Protein AF-A0A660PSA1-F1 (afdb_monomer_lite)

Structure (mmCIF, N/CA/C/O backbone):
data_AF-A0A660PSA1-F1
#
_entry.id   AF-A0A660PSA1-F1
#
loop_
_atom_site.group_PDB
_atom_site.id
_atom_site.type_symbol
_atom_site.label_atom_id
_atom_site.label_alt_id
_atom_site.label_comp_id
_atom_site.label_asym_id
_atom_site.label_entity_id
_atom_site.label_seq_id
_atom_site.pdbx_PDB_ins_code
_atom_site.Cartn_x
_atom_site.Cartn_y
_atom_site.Cartn_z
_atom_site.occupancy
_atom_site.B_iso_or_equiv
_atom_site.auth_seq_id
_atom_site.auth_comp_id
_atom_site.auth_asym_id
_atom_site.auth_atom_id
_atom_site.pdbx_PDB_model_num
ATOM 1 N N . MET A 1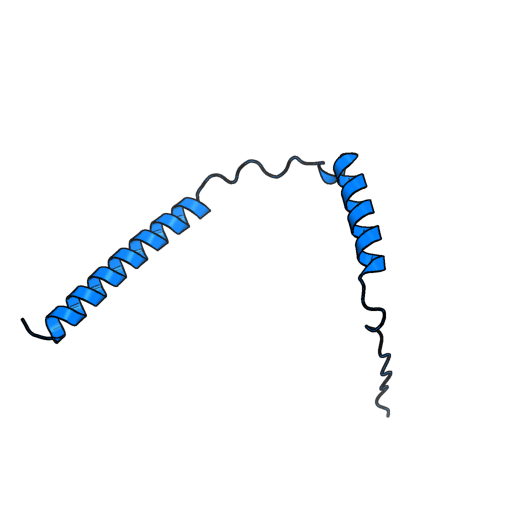 1 ? -20.628 -0.862 39.897 1.00 57.16 1 MET A N 1
ATOM 2 C CA . MET A 1 1 ? -20.509 -0.736 38.429 1.00 57.16 1 MET A CA 1
ATOM 3 C C . MET A 1 1 ? -21.209 -1.934 37.820 1.00 57.16 1 MET A C 1
ATOM 5 O O . MET A 1 1 ? -20.932 -3.035 38.282 1.00 57.16 1 MET A O 1
ATOM 9 N N . SER A 1 2 ? -22.154 -1.740 36.898 1.00 85.50 2 SER A N 1
ATOM 10 C CA . SER A 1 2 ? -22.869 -2.861 36.264 1.00 85.50 2 SER A CA 1
ATOM 11 C C . SER A 1 2 ? -22.090 -3.410 35.066 1.00 85.50 2 SER A C 1
ATOM 13 O O . SER A 1 2 ? -21.330 -2.681 34.432 1.00 85.50 2 SER A O 1
ATOM 15 N N . GLU A 1 3 ? -22.302 -4.680 34.724 1.00 86.19 3 GLU A N 1
ATOM 16 C CA . GLU A 1 3 ? -21.662 -5.326 33.565 1.00 86.19 3 GLU A CA 1
ATOM 17 C C . GLU A 1 3 ? -21.937 -4.577 32.252 1.00 86.19 3 GLU A C 1
ATOM 19 O O . GLU A 1 3 ? -21.051 -4.452 31.409 1.00 86.19 3 GLU A O 1
ATOM 24 N N . ALA A 1 4 ? -23.128 -3.983 32.115 1.00 87.38 4 ALA A N 1
ATOM 25 C CA . ALA A 1 4 ? -23.488 -3.156 30.967 1.00 87.38 4 ALA A CA 1
ATOM 26 C C . ALA A 1 4 ? -22.612 -1.896 30.852 1.00 87.38 4 ALA A C 1
ATOM 28 O O . ALA A 1 4 ? -22.237 -1.515 29.747 1.00 87.38 4 ALA A O 1
ATOM 29 N N . GLN A 1 5 ? -22.236 -1.268 31.973 1.00 87.25 5 GLN A N 1
ATOM 30 C CA . GLN A 1 5 ? -21.328 -0.112 31.964 1.00 87.25 5 GLN A CA 1
ATOM 31 C C . GLN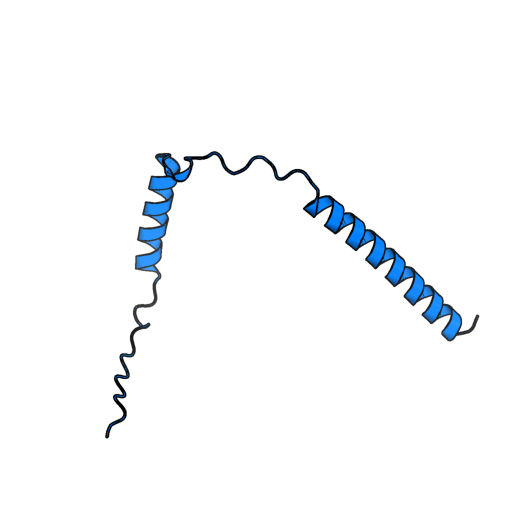 A 1 5 ? -19.917 -0.513 31.523 1.00 87.25 5 GLN A C 1
ATOM 33 O O . GLN A 1 5 ? -19.273 0.225 30.779 1.00 87.25 5 GLN A O 1
ATOM 38 N N . THR A 1 6 ? -19.455 -1.694 31.936 1.00 88.00 6 THR A N 1
ATOM 39 C CA . THR A 1 6 ? -18.148 -2.227 31.538 1.00 88.00 6 THR A CA 1
ATOM 40 C C . THR A 1 6 ? -18.108 -2.570 30.050 1.00 88.00 6 THR A C 1
ATOM 42 O O . THR A 1 6 ? -17.167 -2.170 29.368 1.00 88.00 6 THR A O 1
ATOM 45 N N . GLN A 1 7 ? -19.142 -3.230 29.520 1.00 90.81 7 GLN A N 1
ATOM 46 C CA . GLN A 1 7 ? -19.234 -3.549 28.090 1.00 90.81 7 GLN A CA 1
ATOM 47 C C . GLN A 1 7 ? -19.283 -2.286 27.223 1.00 90.81 7 GLN A C 1
ATOM 49 O O . GLN A 1 7 ? -18.620 -2.214 26.190 1.00 90.81 7 GLN A O 1
ATOM 54 N N . TYR A 1 8 ? -20.016 -1.260 27.665 1.00 91.62 8 TYR A N 1
ATOM 55 C CA . TYR A 1 8 ? -20.084 0.016 26.953 1.00 91.62 8 TYR A CA 1
ATOM 56 C C . TYR A 1 8 ? -18.734 0.742 26.938 1.00 91.62 8 TYR A C 1
ATOM 58 O O . TYR A 1 8 ? -18.342 1.321 25.926 1.00 91.62 8 TYR A O 1
ATOM 66 N N . ALA A 1 9 ? -18.000 0.695 28.054 1.00 90.50 9 ALA A N 1
ATOM 67 C CA . ALA A 1 9 ? -16.660 1.262 28.137 1.00 90.50 9 ALA A CA 1
ATOM 68 C C . ALA A 1 9 ? -15.683 0.540 27.194 1.00 90.50 9 ALA A C 1
ATOM 70 O O . ALA A 1 9 ? -14.979 1.205 26.438 1.00 90.50 9 ALA A O 1
ATOM 71 N N . GLN A 1 10 ? -15.703 -0.796 27.174 1.00 92.56 10 GLN A N 1
ATOM 72 C CA . GLN A 1 10 ? -14.873 -1.607 26.276 1.00 92.56 10 GLN A CA 1
ATOM 73 C C . GLN A 1 10 ? -15.184 -1.334 24.801 1.00 92.56 10 GLN A C 1
ATOM 75 O O . GLN A 1 10 ? -14.273 -1.132 24.004 1.00 92.56 10 GLN A O 1
ATOM 80 N N . TYR A 1 11 ? -16.465 -1.263 24.437 1.00 94.69 11 TYR A N 1
ATOM 81 C CA . TYR A 1 11 ? -16.878 -0.924 23.076 1.00 94.69 11 TYR A CA 1
ATOM 82 C C . TYR A 1 11 ? -16.351 0.451 22.642 1.00 94.69 11 TYR A C 1
ATOM 84 O O . TYR A 1 11 ? -15.805 0.596 21.550 1.00 94.69 11 TYR A O 1
ATOM 92 N N . ASN A 1 12 ? -16.450 1.450 23.521 1.00 93.69 12 ASN A N 1
ATOM 93 C CA . ASN A 1 12 ? -15.934 2.787 23.243 1.00 93.69 12 ASN A CA 1
ATOM 94 C C . ASN A 1 12 ? -14.405 2.819 23.102 1.00 93.69 12 ASN A C 1
ATOM 96 O O . ASN A 1 12 ? -13.896 3.615 22.315 1.00 93.69 12 ASN A O 1
ATOM 100 N N . GLU A 1 13 ? -13.663 1.987 23.837 1.00 93.94 13 GLU A N 1
ATOM 101 C CA . GLU A 1 13 ? -12.215 1.852 23.627 1.00 93.94 13 GLU A CA 1
ATOM 102 C C . GLU A 1 13 ? -11.899 1.225 22.268 1.00 93.94 13 GLU A C 1
ATOM 104 O O . GLU A 1 13 ? -11.100 1.782 21.518 1.00 93.94 13 GLU A O 1
ATOM 109 N N . HIS A 1 14 ? -12.604 0.157 21.889 1.00 95.12 14 HIS A N 1
ATOM 110 C CA . HIS A 1 14 ? -12.437 -0.460 20.572 1.00 95.12 14 HIS A CA 1
ATOM 111 C C . HIS A 1 14 ? -12.727 0.504 19.416 1.00 95.12 14 HIS A C 1
ATOM 113 O O . HIS A 1 14 ? -12.031 0.478 18.402 1.00 95.12 14 HIS A O 1
ATOM 119 N N . LEU A 1 15 ? -13.723 1.383 19.557 1.00 96.31 15 LEU A N 1
ATOM 120 C CA . LEU A 1 15 ? -13.989 2.410 18.549 1.00 96.31 15 LEU A CA 1
ATOM 121 C C . LEU A 1 15 ? -12.824 3.396 18.402 1.00 96.31 15 LEU A C 1
ATOM 123 O O . LEU A 1 15 ? -12.452 3.719 17.277 1.00 96.31 15 LEU A O 1
ATOM 127 N N . LYS A 1 16 ? -12.210 3.825 19.510 1.00 95.88 16 LYS A N 1
ATOM 128 C CA . LYS A 1 16 ? -11.040 4.719 19.469 1.00 95.88 16 LYS A CA 1
ATOM 129 C C . LYS A 1 16 ? -9.836 4.057 18.807 1.00 95.88 16 LYS A C 1
ATOM 131 O O . LYS A 1 16 ? -9.116 4.709 18.052 1.00 95.88 16 LYS A O 1
ATOM 136 N N . ASP A 1 17 ? -9.622 2.770 19.070 1.00 95.62 17 ASP A N 1
ATOM 137 C CA . ASP A 1 17 ? -8.555 2.004 18.423 1.00 95.62 17 ASP A CA 1
ATOM 138 C C . ASP A 1 17 ? -8.781 1.902 16.909 1.00 95.62 17 ASP A C 1
ATOM 140 O O . ASP A 1 17 ? -7.846 2.106 16.130 1.00 95.62 17 ASP A O 1
ATOM 144 N N . ASN A 1 18 ? -10.028 1.676 16.483 1.00 95.44 18 ASN A N 1
ATOM 145 C CA . ASN A 1 18 ? -10.393 1.650 15.067 1.00 95.44 18 ASN A CA 1
ATOM 146 C C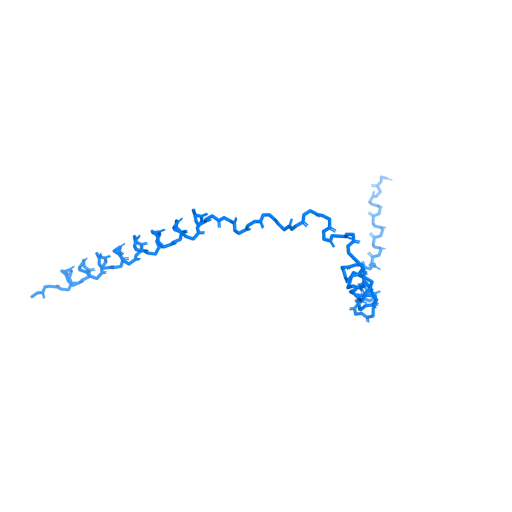 . ASN A 1 18 ? -10.172 3.008 14.389 1.00 95.44 18 ASN A C 1
ATOM 148 O O . ASN A 1 18 ? -9.586 3.058 13.309 1.00 95.44 18 ASN A O 1
ATOM 152 N N . GLU A 1 19 ? -10.587 4.112 15.018 1.00 96.19 19 GLU A N 1
ATOM 153 C CA . GLU A 1 19 ? -10.353 5.467 14.496 1.00 96.19 19 GLU A CA 1
ATOM 154 C C . GLU A 1 19 ? -8.855 5.768 14.345 1.00 96.19 19 GLU A C 1
ATOM 156 O O . GLU A 1 19 ? -8.425 6.374 13.361 1.00 96.19 19 GLU A O 1
ATOM 161 N N . LYS A 1 20 ? -8.037 5.316 15.299 1.00 96.44 20 LYS A N 1
ATOM 162 C CA . LYS A 1 20 ? -6.582 5.484 15.255 1.00 96.44 20 LYS A CA 1
ATOM 163 C C . LYS A 1 20 ? -5.940 4.679 14.123 1.00 96.44 20 LYS A C 1
ATOM 165 O O . LYS A 1 20 ? -5.036 5.187 13.454 1.00 96.44 20 LYS A O 1
ATOM 170 N N . GLU A 1 21 ? -6.376 3.441 13.905 1.00 96.25 21 GLU A N 1
ATOM 171 C CA . GLU A 1 21 ? -5.872 2.621 12.799 1.00 96.25 21 GLU A CA 1
ATOM 172 C C . GLU A 1 21 ? -6.313 3.189 11.443 1.00 96.25 21 GLU A C 1
ATOM 174 O O . GLU A 1 21 ? -5.496 3.259 10.526 1.00 96.25 21 GLU A O 1
ATOM 179 N N . ASP A 1 22 ? -7.540 3.701 11.325 1.00 96.00 22 ASP A N 1
ATOM 180 C CA . ASP A 1 22 ? -8.000 4.362 10.099 1.00 96.00 22 ASP A CA 1
ATOM 181 C C . ASP A 1 22 ? -7.146 5.600 9.769 1.00 96.00 22 ASP A C 1
ATOM 183 O O . ASP A 1 22 ? -6.645 5.741 8.652 1.00 96.00 22 ASP A O 1
ATOM 187 N N . GLN A 1 23 ? -6.840 6.440 10.766 1.00 95.12 23 GLN A N 1
ATOM 188 C CA . GLN A 1 23 ? -5.924 7.579 10.597 1.00 95.12 23 GLN A CA 1
ATOM 189 C C . GLN A 1 23 ? -4.518 7.149 10.152 1.00 95.12 23 GLN A C 1
ATOM 191 O O . GLN A 1 23 ? -3.879 7.810 9.322 1.00 95.12 23 GLN A O 1
ATOM 196 N N . ARG A 1 24 ? -4.018 6.028 10.681 1.00 94.75 24 ARG A N 1
ATOM 197 C CA . ARG A 1 24 ? -2.722 5.463 10.292 1.00 94.75 24 ARG A CA 1
ATOM 198 C C . ARG A 1 24 ? -2.742 4.962 8.847 1.00 94.75 24 ARG A C 1
ATOM 200 O O . ARG A 1 24 ? -1.805 5.244 8.099 1.00 94.75 24 ARG A O 1
ATOM 207 N N . LEU A 1 25 ? -3.797 4.259 8.442 1.00 92.69 25 LEU A N 1
ATOM 208 C CA . LEU A 1 25 ? -3.977 3.775 7.073 1.00 92.69 25 LEU A CA 1
ATOM 209 C C . LEU A 1 25 ? -4.101 4.936 6.085 1.00 92.69 25 LEU A C 1
ATOM 211 O O . LEU A 1 25 ? -3.411 4.944 5.065 1.00 92.69 25 LEU A O 1
ATOM 215 N N . GLN A 1 26 ? -4.882 5.965 6.418 1.00 92.50 26 GLN A N 1
ATOM 216 C CA . GLN A 1 26 ? -4.967 7.193 5.626 1.00 92.50 26 GLN A CA 1
ATOM 217 C C . GLN A 1 26 ? -3.600 7.860 5.478 1.00 92.50 26 GLN A C 1
ATOM 219 O O . GLN A 1 26 ? -3.225 8.275 4.384 1.00 92.50 26 GLN A O 1
ATOM 224 N N . SER A 1 27 ? -2.803 7.904 6.546 1.00 89.00 27 SER A N 1
ATOM 225 C CA . SER A 1 27 ? -1.441 8.447 6.491 1.00 89.00 27 SER A CA 1
ATOM 226 C C . SER A 1 27 ? -0.518 7.633 5.576 1.00 89.00 27 SER A C 1
ATOM 228 O O . SER A 1 27 ? 0.304 8.210 4.869 1.00 89.00 27 SER A O 1
ATOM 230 N N . LEU A 1 28 ? -0.656 6.304 5.537 1.00 87.44 28 LEU A N 1
ATOM 231 C CA . LEU A 1 28 ? 0.103 5.428 4.632 1.00 87.44 28 LEU A CA 1
ATOM 232 C C . LEU A 1 28 ? -0.318 5.593 3.167 1.00 87.44 28 LEU A C 1
ATOM 234 O O . LEU A 1 28 ? 0.533 5.572 2.281 1.00 87.44 28 LEU A O 1
ATOM 238 N N . ILE A 1 29 ? -1.613 5.776 2.912 1.00 84.50 29 ILE A N 1
ATOM 239 C CA . ILE A 1 29 ? -2.156 5.995 1.565 1.00 84.50 29 ILE A CA 1
ATOM 240 C C . ILE A 1 29 ? -1.747 7.372 1.035 1.00 84.50 29 ILE A C 1
ATOM 242 O O . ILE A 1 29 ? -1.313 7.487 -0.112 1.00 84.50 29 ILE A O 1
ATOM 246 N N . ASN A 1 30 ? -1.865 8.400 1.878 1.00 83.62 30 ASN A N 1
ATOM 247 C CA . ASN A 1 30 ? -1.527 9.784 1.550 1.00 83.62 30 ASN A CA 1
ATOM 248 C C . ASN A 1 30 ? -0.024 10.058 1.616 1.00 83.62 30 ASN A C 1
ATOM 250 O O . ASN A 1 30 ? 0.426 11.118 1.175 1.00 83.62 30 ASN A O 1
ATOM 254 N N . SER A 1 31 ? 0.765 9.119 2.148 1.00 80.25 31 SER A N 1
ATOM 255 C CA . SER A 1 31 ? 2.216 9.212 2.081 1.00 80.25 31 SER A CA 1
ATOM 256 C C . SER A 1 31 ? 2.622 9.343 0.614 1.00 80.25 31 SER A C 1
ATOM 258 O O . SER A 1 31 ? 2.170 8.550 -0.220 1.00 80.25 31 SER A O 1
ATOM 260 N N . PRO A 1 32 ? 3.463 10.335 0.269 1.00 76.88 32 PRO A N 1
ATOM 261 C CA . PRO A 1 32 ? 3.892 10.536 -1.102 1.00 76.88 32 PRO A CA 1
ATOM 262 C C . PRO A 1 32 ? 4.484 9.228 -1.612 1.00 76.88 32 PRO A C 1
ATOM 264 O O . PRO A 1 32 ? 5.462 8.715 -1.058 1.00 76.88 32 PRO A O 1
ATOM 267 N N . ARG A 1 33 ? 3.854 8.662 -2.650 1.00 70.44 33 ARG A N 1
ATOM 268 C CA . ARG A 1 33 ? 4.368 7.471 -3.319 1.00 70.44 33 ARG A CA 1
ATOM 269 C C . ARG A 1 33 ? 5.799 7.795 -3.715 1.00 70.44 33 ARG A C 1
ATOM 271 O O . ARG A 1 33 ? 6.017 8.690 -4.534 1.00 70.44 33 ARG A O 1
ATOM 278 N N . LYS A 1 34 ? 6.764 7.114 -3.082 1.00 70.88 34 LYS A N 1
ATOM 279 C CA . LYS A 1 34 ? 8.172 7.190 -3.475 1.00 70.88 34 LYS A CA 1
ATOM 280 C C . LYS A 1 34 ? 8.183 7.000 -4.980 1.00 70.88 34 LYS A C 1
ATOM 282 O O . LYS A 1 34 ? 7.586 6.035 -5.446 1.00 70.88 34 LYS A O 1
ATOM 287 N N . THR A 1 35 ? 8.721 8.013 -5.657 1.00 67.75 35 THR A N 1
ATOM 288 C CA . THR A 1 35 ? 8.982 8.143 -7.093 1.00 67.75 35 THR A CA 1
ATOM 289 C C . THR A 1 35 ? 8.476 6.975 -7.937 1.00 67.75 35 THR A C 1
ATOM 291 O O . THR A 1 35 ? 8.912 5.847 -7.681 1.00 67.75 35 THR A O 1
ATOM 294 N N . PRO A 1 36 ? 7.640 7.216 -8.972 1.00 70.69 36 PRO A N 1
ATOM 295 C CA . PRO A 1 36 ? 7.256 6.147 -9.888 1.00 70.69 36 PRO A CA 1
ATOM 296 C C . PRO A 1 36 ? 8.517 5.374 -10.287 1.00 70.69 36 PRO A C 1
ATOM 298 O O . PRO A 1 36 ? 9.564 6.015 -10.457 1.00 70.69 36 PRO A O 1
ATOM 301 N N . PRO A 1 37 ? 8.451 4.030 -10.354 1.00 69.12 37 PRO A N 1
ATOM 302 C CA . PRO A 1 37 ? 9.619 3.230 -10.687 1.00 69.12 37 PRO A CA 1
ATOM 303 C C . PRO A 1 37 ? 10.291 3.859 -11.911 1.00 69.12 37 PRO A C 1
ATOM 305 O O . PRO A 1 37 ? 9.567 4.264 -12.831 1.00 69.12 37 PRO A O 1
ATOM 308 N N . PRO A 1 38 ? 11.626 4.046 -11.894 1.00 72.75 38 PRO A N 1
ATOM 309 C CA . PRO A 1 38 ? 12.311 4.761 -12.955 1.00 72.75 38 PRO A CA 1
ATOM 310 C C . PRO A 1 38 ? 11.863 4.213 -14.309 1.00 72.75 38 PRO A C 1
ATOM 312 O O . PRO A 1 38 ? 11.909 3.003 -14.551 1.00 72.75 38 PRO A O 1
ATOM 315 N N . ARG A 1 39 ? 11.352 5.104 -15.167 1.00 73.75 39 ARG A N 1
ATOM 316 C CA . ARG A 1 39 ? 10.936 4.728 -16.522 1.00 73.75 39 ARG A CA 1
ATOM 317 C C . ARG A 1 39 ? 12.132 4.082 -17.221 1.00 73.75 39 ARG A C 1
ATOM 319 O O . ARG A 1 39 ? 13.244 4.590 -17.114 1.00 73.75 39 ARG A O 1
ATOM 326 N N . GLY A 1 40 ? 11.903 2.971 -17.913 1.00 73.38 40 GLY A N 1
ATOM 327 C CA . GLY A 1 40 ? 12.963 2.253 -18.618 1.00 73.38 40 GLY A CA 1
ATOM 328 C C . GLY A 1 40 ? 13.797 1.297 -17.760 1.00 73.38 40 GLY A C 1
ATOM 329 O O . GLY A 1 40 ? 14.773 0.761 -18.275 1.00 73.38 40 GLY A O 1
ATOM 330 N N . LEU A 1 41 ? 13.410 1.010 -16.506 1.00 73.81 41 LEU A N 1
ATOM 331 C CA . LEU A 1 41 ? 13.959 -0.142 -15.766 1.00 73.81 41 LEU A CA 1
ATOM 332 C C . LEU A 1 41 ? 13.838 -1.442 -16.570 1.00 73.81 41 LEU A C 1
ATOM 334 O O . LEU A 1 41 ? 14.721 -2.284 -16.522 1.00 73.81 41 LEU A O 1
ATOM 338 N N . GLU A 1 42 ? 12.777 -1.571 -17.363 1.00 76.75 42 GLU A N 1
ATOM 339 C CA . GLU A 1 42 ? 12.559 -2.706 -18.262 1.00 76.75 42 GLU A CA 1
ATOM 340 C C . GLU A 1 42 ? 13.612 -2.850 -19.378 1.00 76.75 42 GLU A C 1
ATOM 342 O O . GLU A 1 42 ? 13.771 -3.920 -19.969 1.00 76.75 42 GLU A O 1
ATOM 347 N N . HIS A 1 43 ? 14.358 -1.780 -19.659 1.00 79.69 43 HIS A N 1
ATOM 348 C CA . HIS A 1 43 ? 15.422 -1.754 -20.658 1.00 79.69 43 HIS A CA 1
ATOM 349 C C . HIS A 1 43 ? 16.815 -1.937 -20.054 1.00 79.69 43 HIS A C 1
ATOM 351 O O . HIS A 1 43 ? 17.786 -1.974 -20.811 1.00 79.69 43 HIS A O 1
ATOM 357 N N . THR A 1 44 ? 16.946 -2.049 -18.727 1.00 86.50 44 THR A N 1
ATOM 358 C CA . THR A 1 44 ? 18.264 -2.288 -18.140 1.00 86.50 44 THR A CA 1
ATOM 359 C C . THR A 1 44 ? 18.714 -3.726 -18.413 1.00 86.50 44 THR A C 1
ATOM 361 O O . THR A 1 44 ? 17.889 -4.651 -18.400 1.00 86.50 44 THR A O 1
ATOM 364 N N . PRO A 1 45 ? 20.017 -3.951 -18.656 1.00 89.56 45 PRO A N 1
ATOM 365 C CA . PRO A 1 45 ? 20.558 -5.297 -18.832 1.00 89.56 45 PRO A CA 1
ATOM 366 C C . PRO A 1 45 ? 20.232 -6.226 -17.657 1.00 89.56 45 PRO A C 1
ATOM 368 O O . PRO A 1 45 ? 19.943 -7.404 -17.862 1.00 89.56 45 PRO A O 1
ATOM 371 N N . GLU A 1 46 ? 20.220 -5.698 -16.431 1.00 86.94 46 GLU A N 1
ATOM 372 C CA . GLU A 1 46 ? 19.906 -6.444 -15.212 1.00 86.94 46 GLU A CA 1
ATOM 373 C C . GLU A 1 46 ? 18.455 -6.933 -15.209 1.00 86.94 46 GLU A C 1
ATOM 375 O O . GLU A 1 46 ? 18.194 -8.093 -14.888 1.00 86.94 46 GLU A O 1
ATOM 380 N N . TYR A 1 47 ? 17.509 -6.080 -15.612 1.00 88.12 47 TYR A N 1
ATOM 381 C CA . TYR A 1 47 ? 16.102 -6.457 -15.701 1.00 88.12 47 TYR A CA 1
ATOM 382 C C . TYR A 1 47 ? 15.876 -7.517 -16.780 1.00 88.12 47 TYR A C 1
ATOM 384 O O . TYR A 1 47 ? 15.181 -8.504 -16.542 1.00 88.12 47 TYR A O 1
ATOM 392 N N . GLN A 1 48 ? 16.492 -7.358 -17.953 1.00 87.94 48 GLN A N 1
ATOM 393 C CA . GLN A 1 48 ? 16.387 -8.342 -19.034 1.00 87.94 48 GLN A CA 1
ATOM 394 C C . GLN A 1 48 ? 16.994 -9.695 -18.640 1.00 87.94 48 GLN A C 1
ATOM 396 O O . GLN A 1 48 ? 16.409 -10.743 -18.929 1.00 87.94 48 GLN A O 1
ATOM 401 N N . ALA A 1 49 ? 18.134 -9.687 -17.942 1.00 90.75 49 ALA A N 1
ATOM 402 C CA . ALA A 1 49 ? 18.761 -10.894 -17.412 1.00 90.75 49 ALA A CA 1
ATOM 403 C C . ALA A 1 49 ? 17.858 -11.604 -16.390 1.00 90.75 49 ALA A C 1
ATOM 405 O O . ALA A 1 49 ? 17.705 -12.825 -16.443 1.00 90.75 49 ALA A O 1
ATOM 406 N N . GLU A 1 50 ? 17.207 -10.846 -15.508 1.00 86.38 50 GLU A N 1
ATOM 407 C CA . GLU A 1 50 ? 16.270 -11.372 -14.517 1.00 86.38 50 GLU A CA 1
ATOM 408 C C . GLU A 1 50 ? 14.999 -11.946 -15.167 1.00 86.38 50 GLU A C 1
ATOM 410 O O . GLU A 1 50 ? 14.586 -13.056 -14.829 1.00 86.38 50 GLU A O 1
ATOM 415 N N . GLN A 1 51 ? 14.417 -11.266 -16.162 1.00 86.94 51 GLN A N 1
ATOM 416 C CA . GLN A 1 51 ? 13.276 -11.793 -16.925 1.00 86.94 51 GLN A CA 1
ATOM 417 C C . GLN A 1 51 ? 13.623 -13.105 -17.635 1.00 86.94 51 GLN A C 1
ATOM 419 O O . GLN A 1 51 ? 12.849 -14.065 -17.594 1.00 86.94 51 GLN A O 1
ATOM 424 N N . LYS A 1 52 ? 14.817 -13.183 -18.235 1.00 86.50 52 LYS A N 1
ATOM 425 C CA . LYS A 1 52 ? 15.322 -14.412 -18.852 1.00 86.50 52 LYS A CA 1
ATOM 426 C C . LYS A 1 52 ? 15.480 -15.533 -17.819 1.00 86.50 52 LYS A C 1
ATOM 428 O O . LYS A 1 52 ? 14.998 -16.641 -18.048 1.00 86.50 52 LYS A O 1
ATOM 433 N N . ARG A 1 53 ? 16.076 -15.237 -16.658 1.00 87.69 53 ARG A N 1
ATOM 434 C CA . ARG A 1 53 ? 16.234 -16.184 -15.544 1.00 87.69 53 ARG A CA 1
ATOM 435 C C . ARG A 1 53 ? 14.877 -16.730 -15.085 1.00 87.69 53 ARG A C 1
ATOM 437 O O . ARG A 1 53 ? 14.702 -17.943 -14.977 1.00 87.69 53 ARG A O 1
ATOM 444 N N . LEU A 1 54 ? 13.898 -15.855 -14.855 1.00 82.31 54 LEU A N 1
ATOM 445 C CA . LEU A 1 54 ? 12.544 -16.233 -14.441 1.00 82.31 54 LEU A CA 1
ATOM 446 C C . LEU A 1 54 ? 11.834 -17.101 -15.487 1.00 82.31 54 LEU A C 1
ATOM 448 O O . LEU A 1 54 ? 11.222 -18.107 -15.125 1.00 82.31 54 LEU A O 1
ATOM 452 N N . ALA A 1 55 ? 11.952 -16.767 -16.774 1.00 82.25 55 ALA A N 1
ATOM 453 C CA . ALA A 1 55 ? 11.385 -17.565 -17.859 1.00 82.25 55 ALA A CA 1
ATOM 454 C C . ALA A 1 55 ? 11.991 -18.981 -17.909 1.00 82.25 55 ALA A C 1
ATOM 456 O O . ALA A 1 55 ? 11.262 -19.969 -18.011 1.00 82.25 55 ALA A O 1
ATOM 457 N N . GLU A 1 56 ? 13.310 -19.102 -17.755 1.00 80.31 56 GLU A N 1
ATOM 458 C CA . GLU A 1 56 ? 14.008 -20.392 -17.736 1.00 80.31 56 GLU A CA 1
ATOM 459 C C . GLU A 1 56 ? 13.634 -21.254 -16.518 1.00 80.31 56 GLU A C 1
ATOM 461 O O . GLU A 1 56 ? 13.508 -22.478 -16.636 1.00 80.31 56 GLU A O 1
ATOM 466 N N . HIS A 1 57 ? 13.412 -20.638 -15.352 1.00 71.56 57 HIS A N 1
ATOM 467 C CA . HIS A 1 57 ? 12.917 -21.344 -14.165 1.00 71.56 57 HIS A CA 1
ATOM 468 C C . HIS A 1 57 ? 11.440 -21.745 -14.285 1.00 71.56 57 HIS A C 1
ATOM 470 O O . HIS A 1 57 ? 11.064 -22.825 -13.827 1.00 71.56 57 HIS A O 1
ATOM 476 N N . SER A 1 58 ? 10.610 -20.917 -14.924 1.00 63.06 58 SER A N 1
ATOM 477 C CA . SER A 1 58 ? 9.178 -21.177 -15.111 1.00 63.06 58 SER A CA 1
ATOM 478 C C . SER A 1 58 ? 8.927 -22.421 -15.972 1.00 63.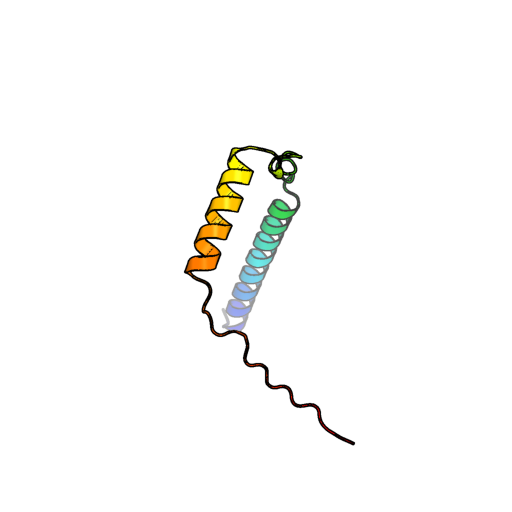06 58 SER A C 1
ATOM 480 O O . SER A 1 58 ? 8.125 -23.278 -15.605 1.00 63.06 58 SER A O 1
ATOM 482 N N . VAL A 1 59 ? 9.694 -22.613 -17.053 1.00 58.75 59 VAL A N 1
ATOM 483 C CA . VAL A 1 59 ? 9.573 -23.806 -17.918 1.00 58.75 59 VAL A CA 1
ATOM 484 C C . VAL A 1 59 ? 9.961 -25.099 -17.187 1.00 58.75 59 VAL A C 1
ATOM 486 O O . VAL A 1 59 ? 9.406 -26.160 -17.475 1.00 58.75 59 VAL A O 1
ATOM 489 N N . LYS A 1 60 ? 10.883 -25.029 -16.219 1.00 58.00 60 LYS A N 1
ATOM 490 C CA . LYS A 1 60 ? 11.331 -26.200 -15.445 1.00 58.00 60 LYS A CA 1
ATOM 491 C C . LYS A 1 60 ? 10.357 -26.605 -14.332 1.00 58.00 60 LYS A C 1
ATOM 493 O O . LYS A 1 60 ? 10.339 -27.777 -13.970 1.00 58.00 60 LYS A O 1
ATOM 498 N N . ASN A 1 61 ? 9.532 -25.674 -13.844 1.00 54.56 61 ASN A N 1
ATOM 499 C CA . ASN A 1 61 ? 8.572 -25.907 -12.758 1.00 54.56 61 ASN A CA 1
ATOM 500 C C . ASN A 1 61 ? 7.099 -25.902 -13.202 1.00 54.56 61 ASN A C 1
ATOM 502 O O . ASN A 1 61 ? 6.225 -26.178 -12.381 1.00 54.56 61 ASN A O 1
ATOM 506 N N . ALA A 1 62 ? 6.796 -25.615 -14.471 1.00 57.06 62 ALA A N 1
ATOM 507 C CA . ALA A 1 62 ? 5.434 -25.698 -14.983 1.00 57.06 62 ALA A CA 1
ATOM 508 C C . ALA A 1 62 ? 4.963 -27.169 -14.993 1.00 57.06 62 ALA A C 1
ATOM 510 O O . ALA A 1 62 ? 5.543 -27.999 -15.705 1.00 57.06 62 ALA A O 1
ATOM 511 N N . PRO A 1 63 ? 3.911 -27.536 -14.236 1.00 60.00 63 PRO A N 1
ATOM 512 C CA . PRO A 1 63 ? 3.348 -28.874 -14.319 1.00 60.00 63 PRO A CA 1
ATOM 513 C C . PRO A 1 63 ? 2.840 -29.105 -15.748 1.00 60.00 63 PRO A C 1
ATOM 515 O O . PRO A 1 63 ? 1.924 -28.431 -16.212 1.00 60.00 63 PRO A O 1
ATOM 518 N N . LYS A 1 64 ? 3.418 -30.089 -16.451 1.00 58.78 64 LYS A N 1
ATOM 519 C CA . LYS A 1 64 ? 3.114 -30.461 -17.853 1.00 58.78 64 LYS A CA 1
ATOM 520 C C . LYS A 1 64 ? 1.653 -30.883 -18.131 1.00 58.78 64 LYS A C 1
ATOM 522 O O . LYS A 1 64 ? 1.370 -31.400 -19.206 1.00 58.78 64 LYS A O 1
ATOM 527 N N . LYS A 1 65 ? 0.719 -30.727 -17.190 1.00 58.81 65 LYS A N 1
ATOM 5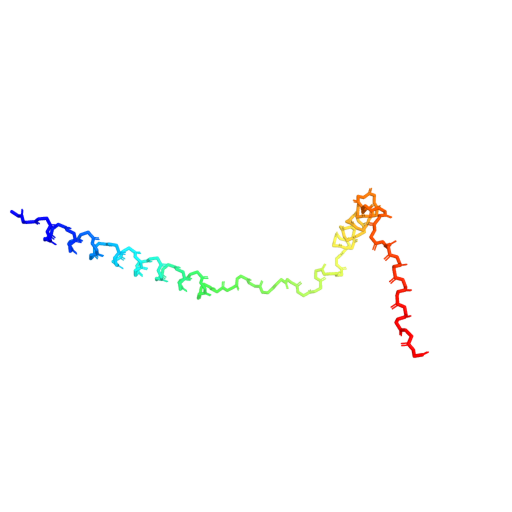28 C CA . LYS A 1 65 ? -0.630 -31.314 -17.248 1.00 58.81 65 LYS A CA 1
ATOM 529 C C . LYS A 1 65 ? -1.755 -30.283 -17.096 1.00 58.81 65 LYS A C 1
ATOM 531 O O . LYS A 1 65 ? -2.665 -30.494 -16.307 1.00 58.81 65 LYS A O 1
ATOM 536 N N . LEU A 1 66 ? -1.713 -29.187 -17.855 1.00 57.66 66 LEU A N 1
ATOM 537 C CA . LEU A 1 66 ? -2.826 -28.222 -17.937 1.00 57.66 66 LEU A CA 1
ATOM 538 C C . LEU A 1 66 ? -3.529 -28.189 -19.305 1.00 57.66 66 LEU A C 1
ATOM 540 O O . LEU A 1 66 ? -4.234 -27.237 -19.615 1.00 57.66 66 LEU A O 1
ATOM 544 N N . TYR A 1 67 ? -3.407 -29.254 -20.101 1.00 55.25 67 TYR A N 1
ATOM 545 C CA . TYR A 1 67 ? -4.242 -29.452 -21.287 1.00 55.25 67 TYR A CA 1
ATOM 546 C C . TYR A 1 67 ? -4.927 -30.817 -21.204 1.00 55.25 67 TYR A C 1
ATOM 548 O O . TYR A 1 67 ? -4.429 -31.812 -21.723 1.00 55.25 67 TYR A O 1
ATOM 556 N N . THR A 1 68 ? -6.074 -30.885 -20.532 1.00 52.19 68 THR A N 1
ATOM 557 C CA . THR A 1 68 ? -7.096 -31.868 -20.893 1.00 52.19 68 THR A CA 1
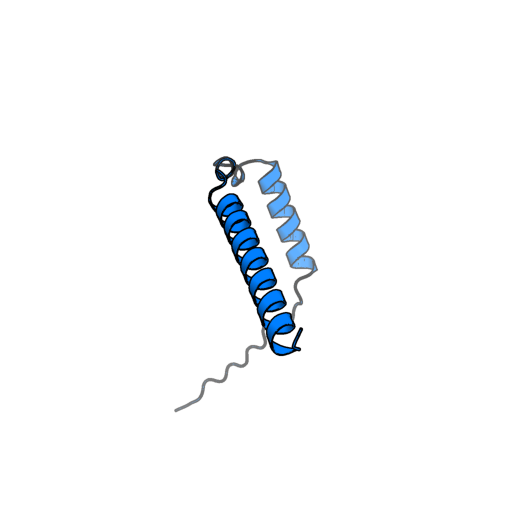ATOM 558 C C . THR A 1 68 ? -7.983 -31.202 -21.933 1.00 52.19 68 THR A C 1
ATOM 560 O O . THR A 1 68 ? -8.844 -30.380 -21.635 1.00 52.19 68 THR A O 1
ATOM 563 N N . THR A 1 69 ? -7.722 -31.512 -23.197 1.00 55.25 69 THR A N 1
ATOM 564 C CA . THR A 1 69 ? -8.598 -31.170 -24.313 1.00 55.25 69 THR A CA 1
ATOM 565 C C . THR A 1 69 ? -9.859 -32.024 -24.235 1.00 55.25 69 THR A C 1
ATOM 567 O O . THR A 1 69 ? -10.016 -32.996 -24.969 1.00 55.25 69 THR A O 1
ATOM 570 N N . THR A 1 70 ? -10.796 -31.676 -23.354 1.00 49.69 70 THR A N 1
ATOM 571 C CA . THR A 1 70 ? -12.142 -32.248 -23.435 1.00 49.69 70 THR A CA 1
ATOM 572 C C . THR A 1 70 ? -12.918 -31.457 -24.478 1.00 49.69 70 THR A C 1
ATOM 574 O O . THR A 1 70 ? -13.624 -30.495 -24.186 1.00 49.69 70 THR A O 1
ATOM 577 N N . ASN A 1 71 ? -12.724 -31.848 -25.734 1.00 55.59 71 ASN A N 1
ATOM 578 C CA . ASN A 1 71 ? -13.452 -31.334 -26.884 1.00 55.59 71 ASN A CA 1
ATOM 579 C C . ASN A 1 71 ? -14.889 -31.892 -26.843 1.00 55.59 71 ASN A C 1
ATOM 581 O O . ASN A 1 71 ? -15.229 -32.804 -27.591 1.00 55.59 71 ASN A O 1
ATOM 585 N N . ILE A 1 72 ? -15.733 -31.407 -25.923 1.00 57.00 72 ILE A N 1
ATOM 586 C CA . ILE A 1 72 ? -17.167 -31.726 -25.941 1.00 57.00 72 ILE A CA 1
ATOM 587 C C . ILE A 1 72 ? -17.848 -30.710 -26.854 1.00 57.00 72 ILE A C 1
ATOM 589 O O . ILE A 1 72 ? -18.394 -29.701 -26.416 1.00 57.00 72 ILE A O 1
ATOM 593 N N . ARG A 1 73 ? -17.796 -30.978 -28.160 1.00 60.22 73 ARG A N 1
ATOM 594 C CA . ARG A 1 73 ? -18.709 -30.367 -29.124 1.00 60.22 73 ARG A CA 1
ATOM 595 C C . ARG A 1 73 ? -20.082 -30.999 -28.891 1.00 60.22 73 ARG A C 1
ATOM 597 O O . ARG A 1 73 ? -20.374 -32.058 -29.436 1.00 60.22 73 ARG A O 1
ATOM 604 N N . THR A 1 74 ? -20.892 -30.396 -28.027 1.00 58.00 74 THR A N 1
ATOM 605 C CA . THR A 1 74 ? -22.308 -30.750 -27.889 1.00 58.00 74 THR A CA 1
ATOM 606 C C . THR A 1 74 ? -23.006 -30.507 -29.229 1.00 58.00 74 THR A C 1
ATOM 608 O O . THR A 1 74 ? -22.909 -29.431 -29.819 1.00 58.00 74 THR A O 1
ATOM 611 N N . GLY A 1 75 ? -23.603 -31.573 -29.762 1.00 57.03 75 GLY A N 1
ATOM 612 C CA . GLY A 1 75 ? -24.161 -31.632 -31.107 1.00 57.03 75 GLY A CA 1
ATOM 613 C C . GLY A 1 75 ? -25.483 -30.886 -31.284 1.00 57.03 75 GLY A C 1
ATOM 614 O O . GLY A 1 75 ? -26.180 -30.555 -30.324 1.00 57.03 75 GLY A O 1
ATOM 615 N N . LYS A 1 76 ? -25.814 -30.677 -32.557 1.00 39.19 76 LYS A N 1
ATOM 616 C CA . LYS A 1 76 ? -27.175 -30.797 -33.075 1.00 39.19 76 LYS A CA 1
ATOM 617 C C . LYS A 1 76 ? -27.221 -32.057 -33.925 1.00 39.19 76 LYS A C 1
ATOM 619 O O . LYS A 1 76 ? -26.178 -32.327 -34.567 1.00 39.19 76 LYS A O 1
#

Foldseek 3Di:
DDPVVVVVVVVVVVVVVVVVVVVVVVCVVPPPDPDDDPPCPCVDPVNVVVVVVVVVVCVVPPDPPPDPPPVPPPDD

Secondary structure (DSSP, 8-state):
--HHHHHHHHHHHHHHHHHHHHHHHHHHHHS----PPPTTGGGSHHHHHHHHHHHHHHHHHS-S------------

Radius of gyration: 27.69 Å; chains: 1; bounding box: 48×43×72 Å

pLDDT: mean 78.13, std 15.2, range [39.19, 96.44]

Sequence (76 aa):
MSEAQTQYAQYNEHLKDNEKEDQRLQSLINSPRKTPPPRGLEHTPEYQAEQKRLAEHSVKNAPKKLYTTTNIRTGK